Protein AF-A0A0K9NKG6-F1 (afdb_monomer_lite)

InterPro domains:
  IPR000552 Large ribosomal subunit protein eL42 [PF00935] (1-33)
  IPR000552 Large ribosomal subunit protein eL42 [PS01172] (2-13)
  IPR000552 Large ribosomal subunit protein eL42 [PTHR10369] (1-44)
  IPR011332 Zinc-binding ribosomal protein [SSF57829] (1-33)
  IPR053708 Eukaryotic Ribosomal Large Subunit eL42 [G3DSA:3.10.450.80] (1-44)

Structure (mmCIF, N/CA/C/O backbone):
data_AF-A0A0K9NKG6-F1
#
_entry.id   AF-A0A0K9NKG6-F1
#
loop_
_atom_site.group_PDB
_atom_site.id
_atom_site.type_symbol
_atom_site.label_atom_id
_atom_site.label_alt_id
_atom_site.label_comp_id
_atom_site.label_asym_id
_atom_site.label_entity_id
_atom_site.label_seq_id
_atom_site.pdbx_PDB_ins_code
_atom_site.Cartn_x
_atom_site.Cartn_y
_atom_site.Cartn_z
_atom_site.occupancy
_atom_site.B_iso_or_equiv
_atom_site.auth_seq_id
_atom_site.auth_comp_id
_atom_site.auth_asym_id
_atom_site.auth_atom_id
_atom_site.pdbx_PDB_model_num
ATOM 1 N N . ALA A 1 1 ? -9.386 10.903 20.712 1.00 90.94 1 ALA A N 1
ATOM 2 C CA . ALA A 1 1 ? -8.170 11.029 19.870 1.00 90.94 1 ALA A CA 1
ATOM 3 C C . ALA A 1 1 ? -8.130 9.911 18.820 1.00 90.94 1 ALA A C 1
ATOM 5 O O . ALA A 1 1 ? -8.734 8.871 19.047 1.00 90.94 1 ALA A O 1
ATOM 6 N N . LYS A 1 2 ? -7.475 10.105 17.665 1.00 91.06 2 LYS A N 1
ATOM 7 C CA . LYS A 1 2 ? -7.386 9.079 16.601 1.00 91.06 2 LYS A CA 1
ATOM 8 C C . LYS A 1 2 ? -6.213 8.134 16.879 1.00 91.06 2 LYS A C 1
ATOM 10 O O . LYS A 1 2 ? -5.089 8.603 16.997 1.00 91.06 2 LYS A O 1
ATOM 15 N N . THR A 1 3 ? -6.473 6.829 16.932 1.00 95.81 3 THR A N 1
ATOM 16 C CA . THR A 1 3 ? -5.464 5.796 17.247 1.00 95.81 3 THR A CA 1
ATOM 17 C C . THR A 1 3 ? -4.830 5.151 16.013 1.00 95.81 3 THR A C 1
ATOM 19 O O . THR A 1 3 ? -3.849 4.428 16.127 1.00 95.81 3 THR A O 1
ATOM 22 N N . THR A 1 4 ? -5.363 5.421 14.821 1.00 95.94 4 THR A N 1
ATOM 23 C CA . THR A 1 4 ? -4.870 4.895 13.540 1.00 95.94 4 THR A CA 1
ATOM 24 C C . THR A 1 4 ? -4.462 6.031 12.613 1.00 95.94 4 THR A C 1
ATOM 26 O O . THR A 1 4 ? -4.965 7.152 12.733 1.00 95.94 4 THR A O 1
ATOM 29 N N . LYS A 1 5 ? -3.571 5.763 11.656 1.00 95.00 5 LYS A N 1
ATOM 30 C CA . LYS A 1 5 ? -3.121 6.731 10.640 1.00 95.00 5 LYS A CA 1
ATOM 31 C C . LYS A 1 5 ? -3.760 6.413 9.282 1.00 95.00 5 LYS A C 1
ATOM 33 O O . LYS A 1 5 ? -4.225 5.300 9.051 1.00 95.00 5 LYS A O 1
ATOM 38 N N . LYS A 1 6 ? -3.834 7.411 8.394 1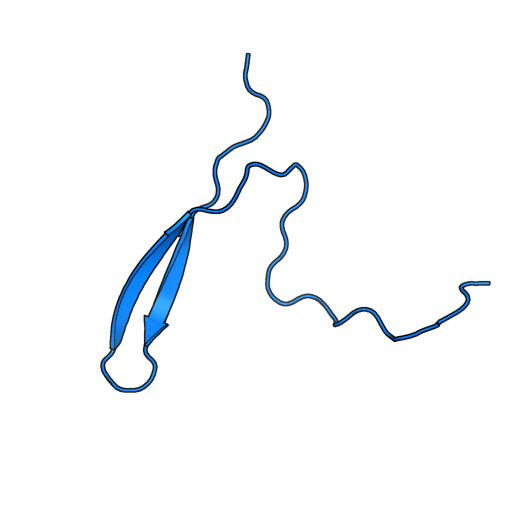.00 96.25 6 LYS A N 1
ATOM 39 C CA . LYS A 1 6 ? -4.219 7.186 6.993 1.00 96.25 6 LYS A CA 1
ATOM 40 C C . LYS A 1 6 ? -2.955 6.773 6.248 1.00 96.25 6 LYS A C 1
ATOM 42 O O . LYS A 1 6 ? -2.018 7.562 6.187 1.00 96.25 6 LYS A O 1
ATOM 47 N N . ILE A 1 7 ? -2.921 5.548 5.747 1.00 96.25 7 ILE A N 1
ATOM 48 C CA . ILE A 1 7 ? -1.777 5.028 4.998 1.00 96.25 7 ILE A CA 1
ATOM 49 C C . ILE A 1 7 ? -1.930 5.467 3.539 1.00 96.25 7 ILE A C 1
ATOM 51 O O . ILE A 1 7 ? -3.038 5.467 2.998 1.00 96.25 7 ILE A O 1
ATOM 55 N N . VAL A 1 8 ? -0.831 5.893 2.919 1.00 97.19 8 VAL A N 1
ATOM 56 C CA . VAL A 1 8 ? -0.785 6.310 1.514 1.00 97.19 8 VAL A CA 1
ATOM 57 C C . VAL A 1 8 ? 0.202 5.413 0.788 1.00 97.19 8 VAL A C 1
ATOM 59 O O . VAL A 1 8 ? 1.364 5.328 1.174 1.00 97.19 8 VAL A O 1
ATOM 62 N N . LEU A 1 9 ? -0.268 4.732 -0.250 1.00 96.75 9 LEU A N 1
ATOM 63 C CA . LEU A 1 9 ? 0.552 3.865 -1.083 1.00 96.75 9 LEU A CA 1
ATOM 64 C C . LEU A 1 9 ? 1.263 4.707 -2.139 1.00 96.75 9 LEU A C 1
ATOM 66 O O . LEU A 1 9 ? 0.642 5.553 -2.781 1.00 96.75 9 LEU A O 1
ATOM 70 N N . ARG A 1 10 ? 2.554 4.454 -2.346 1.00 96.38 10 ARG A N 1
ATOM 71 C CA . ARG A 1 10 ? 3.318 5.016 -3.462 1.00 96.38 10 ARG A CA 1
ATOM 72 C C . ARG A 1 10 ? 3.357 3.976 -4.569 1.00 96.38 10 ARG A C 1
ATOM 74 O O . ARG A 1 10 ? 4.071 2.985 -4.457 1.00 96.38 10 ARG A O 1
ATOM 81 N N . LEU A 1 11 ? 2.579 4.196 -5.620 1.00 96.69 11 LEU A N 1
ATOM 82 C CA . LEU A 1 11 ? 2.577 3.331 -6.792 1.00 96.69 11 LEU A CA 1
ATOM 83 C C . LEU A 1 11 ? 3.552 3.909 -7.808 1.00 96.69 11 LEU A C 1
ATOM 85 O O . LEU A 1 11 ? 3.418 5.070 -8.192 1.00 96.69 11 LEU A O 1
ATOM 89 N N . GLN A 1 12 ? 4.531 3.111 -8.223 1.00 97.62 12 GLN A N 1
ATOM 90 C CA . GLN A 1 12 ? 5.458 3.472 -9.286 1.00 97.62 12 GLN A CA 1
ATOM 91 C C . GLN A 1 12 ? 5.133 2.656 -10.534 1.00 97.62 12 GLN A C 1
ATOM 93 O O . GLN A 1 12 ? 5.117 1.426 -10.493 1.00 97.62 12 GLN A O 1
ATOM 98 N N . CYS A 1 13 ? 4.911 3.341 -11.653 1.00 97.31 13 CYS A N 1
ATOM 99 C CA . CYS A 1 13 ? 4.792 2.682 -12.942 1.00 97.31 13 CYS A CA 1
ATOM 100 C C . CYS A 1 13 ? 6.140 2.061 -13.324 1.00 97.31 13 CYS A C 1
ATOM 102 O O . CYS A 1 13 ? 7.171 2.735 -13.320 1.00 97.31 13 CYS A O 1
ATOM 104 N N . GLN A 1 14 ? 6.152 0.775 -13.667 1.00 97.50 14 GLN A N 1
ATOM 105 C CA . GLN A 1 14 ? 7.400 0.081 -13.979 1.00 97.50 14 GLN A CA 1
ATOM 106 C C . GLN A 1 14 ? 8.027 0.551 -15.298 1.00 97.50 14 GLN A C 1
ATOM 108 O O . GLN A 1 14 ? 9.256 0.613 -15.369 1.00 97.50 14 GLN A O 1
ATOM 113 N N . SER A 1 15 ? 7.208 0.929 -16.286 1.00 98.25 15 SER A N 1
ATOM 114 C CA . SER A 1 15 ? 7.653 1.367 -17.614 1.00 98.25 15 SER A CA 1
ATOM 115 C C . SER A 1 15 ? 8.091 2.831 -17.631 1.00 98.25 15 SER A C 1
ATOM 117 O O . SER A 1 15 ? 9.246 3.118 -17.923 1.00 98.25 15 SER A O 1
ATOM 119 N N . CYS A 1 16 ? 7.204 3.762 -17.266 1.00 97.12 16 CYS A N 1
ATOM 120 C CA . CYS A 1 16 ? 7.477 5.201 -17.360 1.00 97.12 16 CYS A CA 1
ATOM 121 C C . CYS A 1 16 ? 8.009 5.833 -16.064 1.00 97.12 16 CYS A C 1
ATOM 123 O O . CYS A 1 16 ? 8.283 7.028 -16.035 1.00 97.12 16 CYS A O 1
ATOM 125 N N . LYS A 1 17 ? 8.130 5.062 -14.972 1.00 96.88 17 LYS A N 1
ATOM 126 C CA . LYS A 1 17 ? 8.615 5.507 -13.646 1.00 96.88 17 LYS A CA 1
ATOM 127 C C . LYS A 1 17 ? 7.791 6.606 -12.969 1.00 96.88 17 LYS A C 1
ATOM 129 O O . LYS A 1 17 ? 8.165 7.033 -11.877 1.00 96.88 17 LYS A O 1
ATOM 134 N N . HIS A 1 18 ? 6.652 6.999 -13.542 1.00 97.94 18 HIS A N 1
ATOM 135 C CA . HIS A 1 18 ? 5.703 7.910 -12.911 1.00 97.94 18 HIS A CA 1
ATOM 136 C C . HIS A 1 18 ? 5.258 7.381 -11.542 1.00 97.94 18 HIS A C 1
ATOM 138 O O . HIS A 1 18 ? 5.075 6.174 -11.363 1.00 97.94 18 HIS A O 1
ATOM 144 N N . MET A 1 19 ? 5.076 8.286 -10.582 1.00 97.94 19 MET A N 1
ATOM 145 C CA . MET A 1 19 ? 4.710 7.948 -9.213 1.00 97.94 19 MET A CA 1
ATOM 146 C C . MET A 1 19 ? 3.393 8.604 -8.833 1.00 97.94 19 MET A C 1
ATOM 148 O O . MET A 1 19 ? 3.271 9.824 -8.874 1.00 97.94 19 MET A O 1
ATOM 152 N N . SER A 1 20 ? 2.436 7.792 -8.397 1.00 97.75 20 SER A N 1
ATOM 153 C CA . SER A 1 20 ? 1.138 8.256 -7.912 1.00 97.75 20 SER A CA 1
ATOM 154 C C . SER A 1 20 ? 0.943 7.878 -6.448 1.00 97.75 20 SER A C 1
ATOM 156 O O . SER A 1 20 ? 1.316 6.779 -6.025 1.00 97.75 20 SER A O 1
ATOM 158 N N . GLN A 1 21 ? 0.334 8.776 -5.678 1.00 97.88 21 GLN A N 1
ATOM 159 C CA . GLN A 1 21 ? -0.012 8.545 -4.279 1.00 97.88 21 GLN A CA 1
ATOM 160 C C . GLN A 1 21 ? -1.468 8.089 -4.162 1.00 97.88 21 GLN A C 1
ATOM 162 O O . GLN A 1 21 ? -2.376 8.798 -4.589 1.00 97.88 21 GLN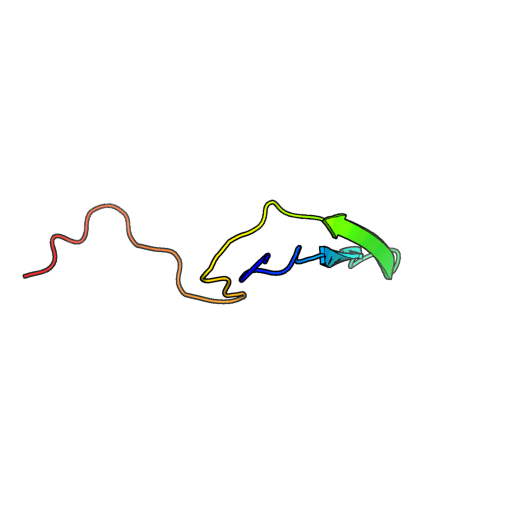 A O 1
ATOM 167 N N . HIS A 1 22 ? -1.699 6.925 -3.556 1.00 96.88 22 HIS A N 1
ATOM 168 C CA . HIS A 1 22 ? -3.035 6.363 -3.380 1.00 96.88 22 HIS A CA 1
ATOM 169 C C . HIS A 1 22 ? -3.379 6.181 -1.892 1.00 96.88 22 HIS A C 1
ATOM 171 O O . HIS A 1 22 ? -2.866 5.269 -1.238 1.00 96.88 22 HIS A O 1
ATOM 177 N N . PRO A 1 23 ? -4.218 7.052 -1.310 1.00 97.06 23 PRO A N 1
ATOM 178 C CA . PRO A 1 23 ? -4.569 6.978 0.101 1.00 97.06 23 PRO A CA 1
ATOM 179 C C . PRO A 1 23 ? -5.644 5.915 0.375 1.00 97.06 23 PRO A C 1
ATOM 181 O O . PRO A 1 23 ? -6.712 5.945 -0.229 1.00 97.06 23 PRO A O 1
ATOM 184 N N . ILE A 1 24 ? -5.421 5.042 1.360 1.00 96.19 24 ILE A N 1
ATOM 185 C CA . ILE A 1 24 ? -6.401 4.026 1.782 1.00 96.19 24 ILE A CA 1
ATOM 186 C C . ILE A 1 24 ? -7.217 4.470 3.008 1.00 96.19 24 ILE A C 1
ATOM 188 O O . ILE A 1 24 ? -6.905 5.467 3.675 1.00 96.19 24 ILE A O 1
ATOM 192 N N . LYS A 1 25 ? -8.300 3.740 3.312 1.00 96.06 25 LYS A N 1
ATOM 193 C CA . LYS A 1 25 ? -9.055 3.916 4.566 1.00 96.06 25 LYS A CA 1
ATOM 194 C C . LYS A 1 25 ? -8.157 3.590 5.767 1.00 96.06 25 LYS A C 1
ATOM 196 O O . LYS A 1 25 ? -7.199 2.832 5.656 1.00 96.06 25 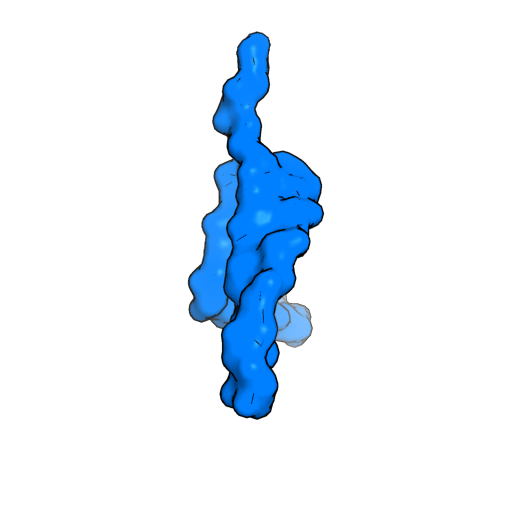LYS A O 1
ATOM 201 N N . ARG A 1 26 ? -8.469 4.169 6.930 1.00 96.56 26 ARG A N 1
ATOM 202 C CA . ARG A 1 26 ? -7.739 3.874 8.171 1.00 96.56 26 ARG A CA 1
ATOM 203 C C . ARG A 1 26 ? -8.004 2.428 8.584 1.00 96.56 26 ARG A C 1
ATOM 205 O O . ARG A 1 26 ? -9.158 2.031 8.703 1.00 96.56 26 ARG A O 1
ATOM 212 N N . CYS A 1 27 ? -6.947 1.684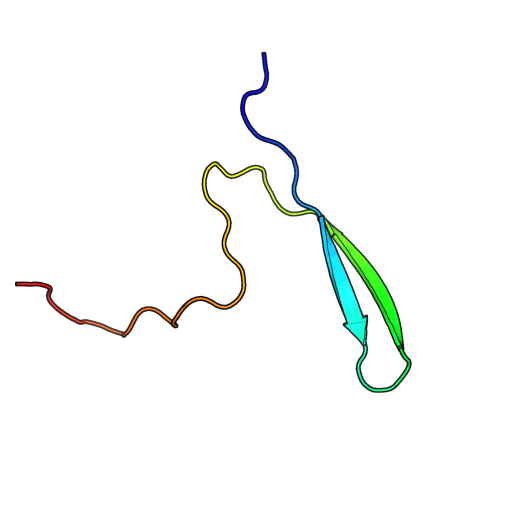 8.860 1.00 95.19 27 CYS A N 1
ATOM 213 C CA . CYS A 1 27 ? -7.001 0.339 9.419 1.00 95.19 27 CYS A CA 1
ATOM 214 C C . CYS A 1 27 ? -6.028 0.237 10.602 1.00 95.19 27 CYS A C 1
ATOM 216 O O . CYS A 1 27 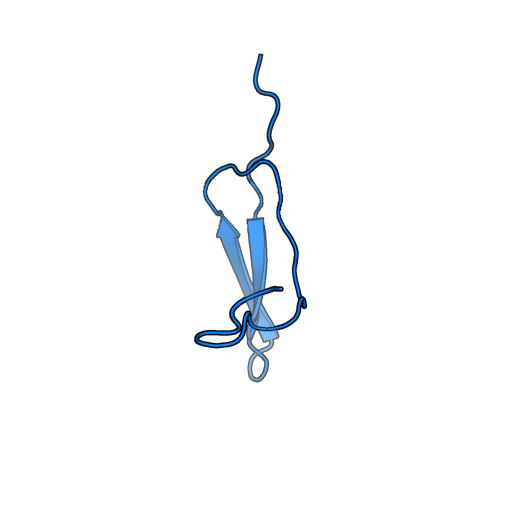? -5.158 1.094 10.775 1.00 95.19 27 CYS A O 1
ATOM 218 N N . LYS A 1 28 ? -6.224 -0.773 11.458 1.00 95.81 28 LYS A N 1
ATOM 219 C CA . LYS A 1 28 ? -5.325 -1.057 12.591 1.00 95.81 28 LYS A CA 1
ATOM 220 C C . LYS A 1 28 ? -4.110 -1.875 12.156 1.00 95.81 28 LYS A C 1
ATOM 222 O O . LYS A 1 28 ? -3.000 -1.574 12.570 1.00 95.81 28 LYS A O 1
ATOM 227 N N . HIS A 1 29 ? -4.345 -2.864 11.299 1.00 92.75 29 HIS A N 1
ATOM 228 C CA . HIS A 1 29 ? -3.323 -3.743 10.746 1.00 92.75 29 HIS A CA 1
ATOM 229 C C . HIS A 1 29 ? -3.232 -3.493 9.244 1.00 92.75 29 HIS A C 1
ATOM 231 O O . HIS A 1 29 ? -4.253 -3.424 8.552 1.00 92.75 29 HIS A O 1
ATOM 237 N N . PHE A 1 30 ? -2.013 -3.297 8.765 1.00 92.62 30 PHE A N 1
ATOM 238 C CA . PHE A 1 30 ? -1.699 -3.106 7.361 1.00 92.62 30 PHE A CA 1
ATOM 239 C C . PHE A 1 30 ? -0.367 -3.785 7.082 1.00 92.62 30 PHE A C 1
ATOM 241 O O . PHE A 1 30 ? 0.621 -3.486 7.747 1.00 92.62 30 PHE A O 1
ATOM 248 N N . GLU A 1 31 ? -0.357 -4.673 6.099 1.00 92.19 31 GLU A N 1
ATOM 249 C CA . GLU A 1 31 ? 0.811 -5.452 5.702 1.00 92.19 31 GLU A CA 1
ATOM 250 C C . GLU A 1 31 ? 0.924 -5.410 4.173 1.00 92.19 31 GLU A C 1
ATOM 252 O O . GLU A 1 31 ? -0.086 -5.429 3.465 1.00 92.19 31 GLU A O 1
ATOM 257 N N . ILE A 1 32 ? 2.153 -5.327 3.658 1.00 90.94 32 ILE A N 1
ATOM 258 C CA . ILE A 1 32 ? 2.476 -5.410 2.227 1.00 90.94 32 ILE A CA 1
ATOM 259 C C . ILE A 1 32 ? 3.358 -6.639 2.030 1.00 90.94 32 ILE A C 1
ATOM 261 O O . ILE A 1 32 ? 4.309 -6.828 2.781 1.00 90.94 32 ILE A O 1
ATOM 265 N N . GLY A 1 33 ? 3.075 -7.431 0.994 1.00 86.81 33 GLY A N 1
ATOM 266 C CA . GLY A 1 33 ? 3.919 -8.569 0.613 1.00 86.81 33 GLY A CA 1
ATOM 267 C C . GLY A 1 33 ? 3.670 -9.860 1.397 1.00 86.81 33 GLY A C 1
ATOM 268 O O . GLY A 1 33 ? 4.514 -10.743 1.354 1.00 86.81 33 GLY A O 1
ATOM 269 N N . GLY A 1 34 ? 2.538 -9.978 2.097 1.00 85.69 34 GLY A N 1
ATOM 270 C CA . GLY A 1 34 ? 2.133 -11.226 2.749 1.00 85.69 34 GLY A CA 1
ATOM 271 C C . GLY A 1 34 ? 1.576 -12.268 1.774 1.00 85.69 34 GLY A C 1
ATOM 272 O O . GLY A 1 34 ? 1.204 -11.953 0.637 1.00 85.69 34 GLY A O 1
ATOM 273 N N . ASP A 1 35 ? 1.475 -13.507 2.248 1.00 82.19 35 ASP A N 1
ATOM 274 C CA . ASP A 1 35 ? 0.930 -14.614 1.471 1.00 82.19 35 ASP A CA 1
ATOM 275 C C . ASP A 1 35 ? -0.547 -14.400 1.132 1.00 82.19 35 ASP A C 1
ATOM 277 O O . ASP A 1 35 ? -1.366 -13.953 1.947 1.00 82.19 35 ASP A O 1
ATOM 281 N N . LYS A 1 36 ? -0.917 -14.758 -0.101 1.00 81.69 36 LYS A N 1
ATOM 282 C CA . LYS A 1 36 ? -2.328 -14.799 -0.484 1.00 81.69 36 LYS A CA 1
ATOM 283 C C . LYS A 1 36 ? -3.006 -15.867 0.365 1.00 81.69 36 LYS A C 1
ATOM 285 O O . LYS A 1 36 ? -2.663 -17.042 0.264 1.00 81.69 36 LYS A O 1
ATOM 290 N N . LYS A 1 37 ? -4.003 -15.468 1.158 1.00 77.50 37 LYS A N 1
ATOM 291 C CA . LYS A 1 37 ? -4.844 -16.422 1.890 1.00 77.50 37 LYS A CA 1
ATOM 292 C C . LYS A 1 37 ? -5.426 -17.437 0.900 1.00 77.50 37 LYS A C 1
ATOM 294 O O . LYS A 1 37 ? -6.067 -17.046 -0.079 1.00 77.50 37 LYS A O 1
ATOM 299 N N . GLY A 1 38 ? -5.163 -18.720 1.140 1.00 79.94 38 GLY A N 1
ATOM 300 C CA . GLY A 1 38 ? -5.664 -19.817 0.316 1.00 79.94 38 GLY A CA 1
ATOM 301 C C . GLY A 1 38 ? -7.192 -19.873 0.318 1.00 79.94 38 GLY A C 1
ATOM 302 O O . GLY A 1 38 ? -7.847 -19.476 1.284 1.00 79.94 38 GLY A O 1
ATOM 303 N N . LYS A 1 39 ? -7.783 -20.368 -0.773 1.00 73.12 39 LYS A N 1
ATOM 304 C CA . LYS A 1 39 ? -9.220 -20.654 -0.816 1.00 73.12 39 LYS A CA 1
ATOM 305 C C . LYS A 1 39 ? -9.480 -21.940 -0.022 1.00 73.12 39 LYS A C 1
ATOM 307 O O . LYS A 1 39 ? -9.115 -23.011 -0.484 1.00 73.12 39 LYS A O 1
ATOM 312 N N . GLY A 1 40 ? -10.112 -21.832 1.148 1.00 68.00 40 GLY A N 1
ATOM 313 C CA . GLY A 1 40 ? -10.731 -22.978 1.828 1.00 68.00 40 GLY A CA 1
ATOM 314 C C . GLY A 1 40 ? -9.828 -23.872 2.684 1.00 68.00 40 GLY A C 1
ATOM 315 O O . GLY A 1 40 ? -10.211 -25.007 2.947 1.00 68.00 40 GLY A O 1
ATOM 316 N N . THR A 1 41 ? -8.675 -23.405 3.166 1.00 60.12 41 THR A N 1
ATOM 317 C CA . THR A 1 41 ? -7.960 -24.132 4.228 1.00 60.12 41 THR A CA 1
ATOM 318 C C . THR A 1 41 ? -8.751 -24.032 5.531 1.00 60.12 41 THR A C 1
ATOM 320 O O . THR A 1 41 ? -8.661 -23.041 6.255 1.00 60.12 41 THR A O 1
ATOM 323 N N . SER A 1 42 ? -9.566 -25.057 5.780 1.00 58.72 42 SER A N 1
ATOM 324 C CA . SER A 1 42 ? -10.041 -25.448 7.104 1.00 58.72 42 SER A CA 1
ATOM 325 C C . SER A 1 42 ? -8.820 -25.606 8.007 1.00 58.72 42 SER A C 1
ATOM 327 O O . SER A 1 42 ? -8.061 -26.558 7.845 1.00 58.72 42 SER A O 1
ATOM 329 N N . LEU A 1 43 ? -8.596 -24.640 8.895 1.00 59.84 43 LEU A N 1
ATOM 330 C CA . LEU A 1 43 ? -7.578 -24.735 9.934 1.00 59.84 43 LEU A CA 1
ATOM 331 C C . LEU A 1 43 ? -8.145 -25.624 11.046 1.00 59.84 43 LEU A C 1
ATOM 333 O O . LEU A 1 43 ? -9.018 -25.185 11.795 1.00 59.84 43 LEU A O 1
ATOM 337 N N . PHE A 1 44 ? -7.676 -26.870 11.084 1.00 46.56 44 PHE A N 1
ATOM 338 C CA . PHE A 1 44 ? -7.477 -27.594 12.337 1.00 46.56 44 PHE A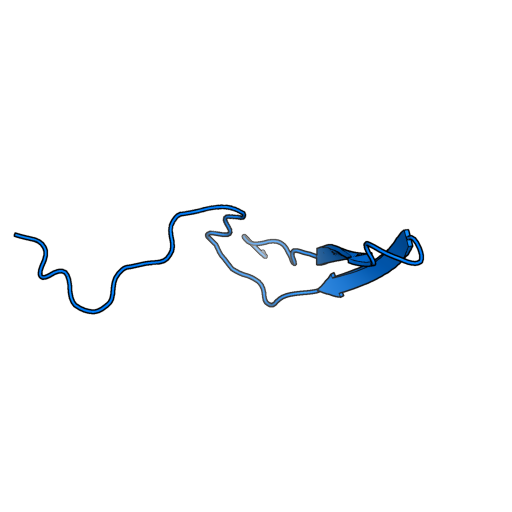 CA 1
ATOM 339 C C . PHE A 1 44 ? -6.052 -27.313 12.813 1.00 46.56 44 PHE A C 1
ATOM 341 O O . PHE A 1 44 ? -5.170 -27.184 11.930 1.00 46.56 44 PHE A O 1
#

Organism: Zostera marina (NCBI:txid29655)

Secondary structure (DSSP, 8-state):
---S---EEEEE-TTT--EEEEEPPP-S---SSPPPPPSS----

Foldseek 3Di:
DDPWDWDWDWDADPVPRDTDIHTDDTDPDDDDPDDDPDPDPPDD

Sequence (44 aa):
AKTTKKIVLRLQCQSCKHMSQHPIKRCKHFEIGGDKKGKGTSLF

pLDDT: mean 89.25, std 12.67, range [46.56, 98.25]

Radius of gyration: 15.62 Å; chains: 1; bounding box: 19×39×38 Å